Protein AF-A0A834LN42-F1 (afdb_monomer_lite)

Organism: Rhododendron simsii (NCBI:txid118357)

InterPro domains:
  IPR012416 CALMODULIN-BINDING PROTEIN60 [PTHR31713] (2-113)
  IPR046829 Calmodulin binding protein, C-terminal domain [PF20452] (71-114)
  IPR046830 Calmodulin binding protein, central domain [PF20451] (2-66)

pLDDT: mean 80.84, std 9.3, range [49.72, 93.0]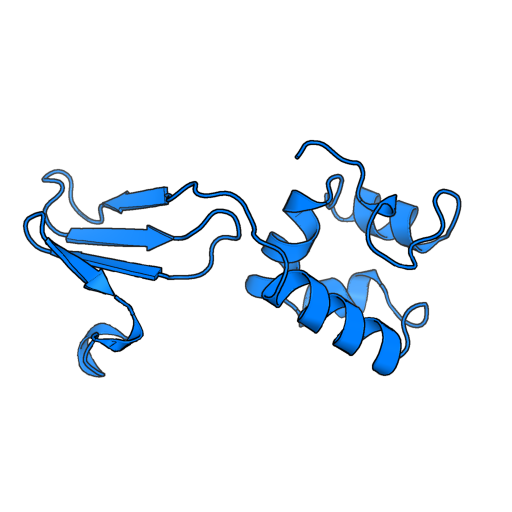

Radius of gyration: 16.85 Å; chains: 1; bounding box: 44×23×45 Å

Secondary structure (DSSP, 8-state):
---BGGGSTT--TTSHHHHHHHHTT--BTTHHHHHHHH-HHHHHHHHGGGS-HHHHHHHHHHHHHS---S-EEEEESSTTSSEEEEEETT--EEEEEETTEEEEGGG--GGG--

Sequence (114 aa):
MQDEVWRLDRIAKDGALPKKLIKADIITVENFPRVLVRDPQRLRNILGSGMSNRIWDNAVEHVKTCVLGEKLFVYYSDGTNSIGVVFNDIYELRGLIVKGQFFPLDSLTHNQKV

Foldseek 3Di:
DQAFCCPQPPRDPPDPLSVLCVVVVNTGVLSLLLCCVVPVPVSCVSCDPVADPVNSVVSNVCSVPPCDDPDKDWDAPDPVSQWIWIADSSRHTQAIHHRNDTDGPVRDDPVRVD

Structure (mmCIF, N/CA/C/O backbone):
data_AF-A0A834LN42-F1
#
_entry.id   AF-A0A834LN42-F1
#
loop_
_atom_site.group_PDB
_atom_site.id
_atom_site.type_symbol
_atom_site.label_atom_id
_atom_site.label_alt_id
_atom_site.label_comp_id
_atom_site.label_asym_id
_atom_site.label_entity_id
_atom_site.label_seq_id
_atom_site.pdbx_PDB_ins_code
_atom_site.Cartn_x
_atom_site.Cartn_y
_atom_site.Cartn_z
_atom_site.occupancy
_atom_site.B_iso_or_equiv
_atom_site.auth_seq_id
_atom_site.auth_comp_id
_atom_site.auth_asym_id
_atom_site.auth_atom_id
_atom_site.pdbx_PDB_model_num
ATOM 1 N N . MET A 1 1 ? -6.143 9.432 -8.542 1.00 51.72 1 MET A N 1
ATOM 2 C CA . MET A 1 1 ? -5.498 10.106 -9.698 1.00 51.72 1 MET A CA 1
ATOM 3 C C . MET A 1 1 ? -5.294 9.011 -10.738 1.00 51.72 1 MET A C 1
ATOM 5 O O . MET A 1 1 ? -4.612 8.050 -10.421 1.00 51.72 1 MET A O 1
ATOM 9 N N . GLN A 1 2 ? -5.943 9.056 -11.908 1.00 63.16 2 GLN A N 1
ATOM 10 C CA . GLN A 1 2 ? -5.864 7.970 -12.917 1.00 63.16 2 GLN A CA 1
ATOM 11 C C . GLN A 1 2 ? -4.580 8.031 -13.761 1.00 63.16 2 GLN A C 1
ATOM 13 O O . GLN A 1 2 ? -4.529 7.547 -14.886 1.00 63.16 2 GLN A O 1
ATOM 18 N N . ASP A 1 3 ? -3.549 8.664 -13.217 1.00 77.25 3 ASP A N 1
ATOM 19 C CA . ASP A 1 3 ? -2.284 8.846 -13.895 1.00 77.25 3 ASP A CA 1
ATOM 20 C C . ASP A 1 3 ? -1.618 7.504 -14.151 1.00 77.25 3 ASP A C 1
ATOM 22 O O . ASP A 1 3 ? -1.558 6.646 -13.268 1.00 77.25 3 ASP A O 1
ATOM 26 N N . GLU A 1 4 ? -1.108 7.334 -15.364 1.00 77.50 4 GLU A N 1
ATOM 27 C CA . GLU A 1 4 ? -0.352 6.152 -15.752 1.00 77.50 4 GLU A CA 1
ATOM 28 C C . GLU A 1 4 ? 0.924 6.033 -14.906 1.00 77.50 4 GLU A C 1
ATOM 30 O O . GLU A 1 4 ? 1.582 7.026 -14.587 1.00 77.50 4 GLU A O 1
ATOM 35 N N . VAL A 1 5 ? 1.302 4.800 -14.561 1.00 77.25 5 VAL A N 1
ATOM 36 C CA . VAL A 1 5 ? 2.380 4.496 -13.604 1.00 77.25 5 VAL A CA 1
ATOM 37 C C . VAL A 1 5 ? 3.744 5.101 -13.969 1.00 77.25 5 VAL A C 1
ATOM 39 O O . VAL A 1 5 ? 4.578 5.310 -13.093 1.00 77.25 5 VAL A O 1
ATOM 42 N N . TRP A 1 6 ? 3.981 5.444 -15.241 1.00 71.88 6 TRP A N 1
ATOM 43 C CA . TRP A 1 6 ? 5.214 6.113 -15.671 1.00 71.88 6 TRP A CA 1
ATOM 44 C C . TRP A 1 6 ? 5.365 7.545 -15.146 1.00 71.88 6 TRP A C 1
ATOM 46 O O . TRP A 1 6 ? 6.455 8.098 -15.223 1.00 71.88 6 TRP A O 1
ATOM 56 N N . ARG A 1 7 ? 4.304 8.152 -14.599 1.00 72.88 7 ARG A N 1
ATOM 57 C CA . ARG A 1 7 ? 4.386 9.465 -13.944 1.00 72.88 7 ARG A CA 1
ATOM 58 C C . ARG A 1 7 ? 5.053 9.419 -12.566 1.00 72.88 7 ARG A C 1
ATOM 60 O O . ARG A 1 7 ? 5.330 10.481 -12.014 1.00 72.88 7 ARG A O 1
ATOM 67 N N . LEU A 1 8 ? 5.311 8.230 -12.010 1.00 73.19 8 LEU A N 1
ATOM 68 C CA . LEU A 1 8 ? 6.143 8.094 -10.814 1.00 73.19 8 LEU A CA 1
ATOM 69 C C . LEU A 1 8 ? 7.559 8.600 -11.101 1.00 73.19 8 LEU A C 1
ATOM 71 O O . LEU A 1 8 ? 8.107 8.354 -12.180 1.00 73.19 8 LEU A O 1
ATOM 75 N N . ASP A 1 9 ? 8.145 9.295 -10.123 1.00 65.00 9 ASP A N 1
ATOM 76 C CA . ASP A 1 9 ? 9.466 9.899 -10.270 1.00 65.00 9 ASP A CA 1
ATOM 77 C C . ASP A 1 9 ? 10.478 8.868 -10.799 1.00 65.00 9 ASP A C 1
ATOM 79 O O . ASP A 1 9 ? 10.579 7.743 -10.303 1.00 65.00 9 ASP A O 1
ATOM 83 N N . ARG A 1 10 ? 11.228 9.264 -11.833 1.00 66.19 10 ARG A N 1
ATOM 84 C CA . ARG A 1 10 ? 12.292 8.468 -12.474 1.00 66.19 10 ARG A CA 1
ATOM 85 C C . ARG A 1 10 ? 11.852 7.204 -13.222 1.00 66.19 10 ARG A C 1
ATOM 87 O O . ARG A 1 10 ? 12.711 6.388 -13.562 1.00 66.19 10 ARG A O 1
ATOM 94 N N . ILE A 1 11 ? 10.571 7.042 -13.557 1.00 69.81 11 ILE A N 1
ATOM 95 C CA . ILE A 1 11 ? 10.142 5.999 -14.498 1.00 69.81 11 ILE A CA 1
ATOM 96 C C . ILE A 1 11 ? 10.094 6.571 -15.923 1.00 69.81 11 ILE A C 1
ATOM 98 O O . ILE A 1 11 ? 9.230 7.365 -16.273 1.00 69.81 11 ILE A O 1
ATOM 102 N N . ALA A 1 12 ? 11.021 6.149 -16.787 1.00 71.19 12 ALA A N 1
ATOM 103 C CA . ALA A 1 12 ? 10.984 6.534 -18.199 1.00 71.19 12 ALA A CA 1
ATOM 104 C C . ALA A 1 12 ? 9.751 5.925 -18.892 1.00 71.19 12 ALA A C 1
ATOM 106 O O . ALA A 1 12 ? 9.608 4.700 -18.897 1.00 71.19 12 ALA A O 1
ATOM 107 N N . LYS A 1 13 ? 8.903 6.767 -19.502 1.00 72.06 13 LYS A N 1
ATOM 108 C CA . LYS A 1 13 ? 7.629 6.387 -20.148 1.00 72.06 13 LYS A CA 1
ATOM 109 C C . LYS A 1 13 ? 7.746 5.205 -21.114 1.00 72.06 13 LYS A C 1
ATOM 111 O O . LYS A 1 13 ? 6.965 4.264 -21.014 1.00 72.06 13 LYS A O 1
ATOM 116 N N . ASP A 1 14 ? 8.768 5.201 -21.964 1.00 74.94 14 ASP A N 1
ATOM 117 C CA . ASP A 1 14 ? 8.995 4.138 -22.956 1.00 74.94 14 ASP A CA 1
ATOM 118 C C . ASP A 1 14 ? 10.002 3.068 -22.488 1.00 74.94 14 ASP A C 1
ATOM 120 O O . ASP A 1 14 ? 10.483 2.240 -23.267 1.00 74.94 14 ASP A O 1
ATOM 124 N N . GLY A 1 15 ? 10.338 3.071 -21.195 1.00 77.75 15 GLY A N 1
ATOM 125 C CA . GLY A 1 15 ? 11.325 2.180 -20.599 1.00 77.75 15 GLY A CA 1
ATOM 126 C C . GLY A 1 15 ? 10.833 0.747 -20.373 1.00 77.75 15 GLY A C 1
ATOM 127 O O . GLY A 1 15 ? 9.665 0.395 -20.545 1.00 77.75 15 GLY A O 1
ATOM 128 N N . ALA A 1 16 ? 11.745 -0.114 -19.916 1.00 83.25 16 ALA A N 1
ATOM 129 C CA . ALA A 1 16 ? 11.410 -1.493 -19.560 1.00 83.25 16 ALA A CA 1
ATOM 130 C C . ALA A 1 16 ? 10.538 -1.591 -18.291 1.00 83.25 16 ALA A 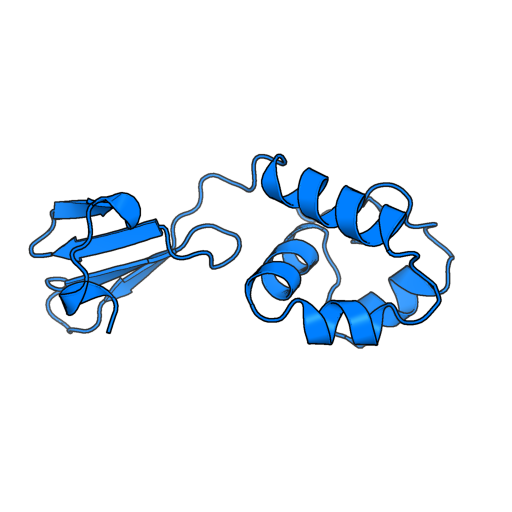C 1
ATOM 132 O O . ALA A 1 16 ? 9.783 -2.549 -18.145 1.00 83.25 16 ALA A O 1
ATOM 133 N N . LEU A 1 17 ? 10.627 -0.616 -17.377 1.00 82.12 17 LEU A N 1
ATOM 134 C CA . LEU A 1 17 ? 9.920 -0.644 -16.092 1.00 82.12 17 LEU A CA 1
ATOM 135 C C . LEU A 1 17 ? 8.390 -0.507 -16.235 1.00 82.12 17 LEU A C 1
ATOM 137 O O . LEU A 1 17 ? 7.706 -1.394 -15.720 1.00 82.12 17 LEU A O 1
ATOM 141 N N . PRO A 1 18 ? 7.826 0.477 -16.975 1.00 82.94 18 PRO A N 1
ATOM 142 C CA . PRO A 1 18 ? 6.381 0.534 -17.219 1.00 82.94 18 PRO A CA 1
ATOM 143 C C . PRO A 1 18 ? 5.820 -0.758 -17.811 1.00 82.94 18 PRO A C 1
ATOM 145 O O . PRO A 1 18 ? 4.800 -1.255 -17.350 1.00 82.94 18 PRO A O 1
ATOM 148 N N . LYS A 1 19 ? 6.525 -1.365 -18.776 1.00 86.31 19 LYS A N 1
ATOM 149 C CA . LYS A 1 19 ? 6.093 -2.621 -19.411 1.00 86.31 19 LYS A CA 1
ATOM 150 C C . LYS A 1 19 ? 5.993 -3.771 -18.405 1.00 86.31 19 LYS A C 1
ATOM 152 O O . LYS A 1 19 ? 5.043 -4.550 -18.458 1.00 86.31 19 LYS A O 1
ATOM 157 N N . LYS A 1 20 ? 6.951 -3.878 -17.476 1.00 88.75 20 LYS A N 1
ATOM 158 C CA . LYS A 1 20 ? 6.919 -4.889 -16.406 1.00 88.75 20 LYS A CA 1
ATOM 159 C C . LYS A 1 20 ? 5.787 -4.635 -15.407 1.00 88.75 20 LYS A C 1
ATOM 161 O O . LYS A 1 20 ? 5.131 -5.589 -15.003 1.00 88.75 20 LYS A O 1
ATOM 166 N N . LEU A 1 21 ? 5.554 -3.374 -15.041 1.00 88.06 21 LEU A N 1
ATOM 167 C CA . LEU A 1 21 ? 4.489 -2.972 -14.117 1.00 88.06 21 LEU A CA 1
ATOM 168 C C . LEU A 1 21 ? 3.100 -3.249 -14.703 1.00 88.06 21 LEU A C 1
ATOM 170 O O . LEU A 1 21 ? 2.297 -3.913 -14.055 1.00 88.06 21 LEU A O 1
ATOM 174 N N . ILE A 1 22 ? 2.863 -2.870 -15.961 1.00 87.62 22 ILE A N 1
ATOM 175 C CA . ILE A 1 22 ? 1.606 -3.150 -16.672 1.00 87.62 22 ILE A CA 1
ATOM 176 C C . ILE A 1 22 ? 1.368 -4.662 -16.780 1.00 87.62 22 ILE A C 1
ATOM 178 O O . ILE A 1 22 ? 0.272 -5.132 -16.494 1.00 87.62 22 ILE A O 1
ATOM 182 N N . LYS A 1 23 ? 2.401 -5.456 -17.105 1.00 89.00 23 LYS A N 1
ATOM 183 C CA . LYS A 1 23 ? 2.297 -6.928 -17.134 1.00 89.00 23 LYS A CA 1
ATOM 184 C C . LYS A 1 23 ? 1.939 -7.532 -15.765 1.00 89.00 23 LYS A C 1
ATOM 186 O O . LYS A 1 23 ? 1.410 -8.639 -15.711 1.00 89.00 23 LYS A O 1
ATOM 191 N N . ALA A 1 24 ? 2.239 -6.830 -14.675 1.00 88.50 24 ALA A N 1
ATOM 192 C CA . ALA A 1 24 ? 1.911 -7.226 -13.310 1.00 88.50 24 ALA A CA 1
ATOM 193 C C . ALA A 1 24 ? 0.609 -6.597 -12.775 1.00 88.50 24 ALA A C 1
ATOM 195 O O . ALA A 1 24 ? 0.362 -6.692 -11.569 1.00 88.50 24 ALA A O 1
ATOM 196 N N . ASP A 1 25 ? -0.192 -5.986 -13.658 1.00 88.25 25 ASP A N 1
ATOM 197 C CA . ASP A 1 25 ? -1.454 -5.294 -13.357 1.00 88.25 25 ASP A CA 1
ATOM 198 C C . ASP A 1 25 ? -1.287 -4.039 -12.472 1.00 88.25 25 ASP A C 1
ATOM 200 O O . ASP A 1 25 ? -2.135 -3.679 -11.661 1.00 88.25 25 ASP A O 1
ATOM 204 N N . ILE A 1 26 ? -0.143 -3.358 -12.610 1.00 88.69 26 ILE A N 1
ATOM 205 C CA . ILE A 1 26 ? 0.168 -2.086 -11.945 1.00 88.69 26 ILE A CA 1
ATOM 206 C C . ILE A 1 26 ? 0.169 -0.996 -13.015 1.00 88.69 26 ILE A C 1
ATOM 208 O O . ILE A 1 26 ? 1.202 -0.678 -13.605 1.00 88.69 26 ILE A O 1
ATOM 212 N N . ILE A 1 27 ? -1.018 -0.470 -13.309 1.00 85.38 27 ILE A N 1
ATOM 213 C CA . ILE A 1 27 ? -1.252 0.387 -14.480 1.00 85.38 27 ILE A CA 1
ATOM 214 C C . ILE A 1 27 ? -1.212 1.864 -14.091 1.00 85.38 27 ILE A C 1
ATOM 216 O O . ILE A 1 27 ? -0.659 2.690 -14.821 1.00 85.38 27 ILE A O 1
ATOM 220 N N . THR A 1 28 ? -1.763 2.197 -12.924 1.00 84.50 28 THR A N 1
ATOM 221 C CA . THR A 1 28 ? -1.849 3.577 -12.442 1.00 84.50 28 THR A CA 1
ATOM 222 C C . THR A 1 28 ? -0.865 3.857 -11.312 1.00 84.50 28 THR A C 1
ATOM 224 O O . THR A 1 28 ? -0.422 2.952 -10.596 1.00 84.50 28 THR A O 1
ATOM 227 N N . VAL A 1 29 ? -0.571 5.141 -11.104 1.00 79.19 29 VAL A N 1
ATOM 228 C CA . VAL A 1 29 ? 0.180 5.649 -9.947 1.00 79.19 29 VAL A CA 1
ATOM 229 C C . VAL A 1 29 ? -0.438 5.170 -8.628 1.00 79.19 29 VAL A C 1
ATOM 231 O O . VAL A 1 29 ? 0.296 4.898 -7.691 1.00 79.19 29 VAL A O 1
ATOM 234 N N . GLU A 1 30 ? -1.762 4.992 -8.561 1.00 78.38 30 GLU A N 1
ATOM 235 C CA . GLU A 1 30 ? -2.494 4.511 -7.377 1.00 78.38 30 GLU A CA 1
ATOM 236 C C . GLU A 1 30 ? -2.303 3.004 -7.115 1.00 78.38 30 GLU A C 1
ATOM 238 O O . GLU A 1 30 ? -2.353 2.550 -5.972 1.00 78.38 30 GLU A O 1
ATOM 243 N N . ASN A 1 31 ? -2.040 2.198 -8.149 1.00 83.62 31 ASN A N 1
ATOM 244 C CA . ASN A 1 31 ? -1.791 0.763 -7.980 1.00 83.62 31 ASN A CA 1
ATOM 245 C C . ASN A 1 31 ? -0.412 0.478 -7.377 1.00 83.62 31 ASN A C 1
ATOM 247 O O . ASN A 1 31 ? -0.258 -0.476 -6.615 1.00 83.62 31 ASN A O 1
ATOM 251 N N . PHE A 1 32 ? 0.587 1.298 -7.700 1.00 84.12 32 PHE A N 1
ATOM 252 C CA . PHE A 1 32 ? 1.951 1.118 -7.212 1.00 84.12 32 PHE A CA 1
ATOM 253 C C . PHE A 1 32 ? 2.059 1.089 -5.674 1.00 84.12 32 PHE A C 1
ATOM 255 O O . PHE A 1 32 ? 2.574 0.100 -5.144 1.00 84.12 32 PHE A O 1
ATOM 262 N N . PRO A 1 33 ? 1.546 2.085 -4.924 1.00 82.56 33 PRO A N 1
ATOM 263 C CA . PRO A 1 33 ? 1.637 2.091 -3.473 1.00 82.56 33 PRO A CA 1
ATOM 264 C C . PRO A 1 33 ? 0.807 0.971 -2.832 1.00 82.56 33 PRO A C 1
ATOM 266 O O . PRO A 1 33 ? 1.235 0.408 -1.830 1.00 82.56 33 PRO A O 1
ATOM 269 N N . ARG A 1 34 ? -0.313 0.559 -3.446 1.00 85.62 34 ARG A N 1
ATOM 270 C CA . ARG A 1 34 ? -1.107 -0.600 -2.994 1.00 85.62 34 ARG A CA 1
ATOM 271 C C . ARG A 1 34 ? -0.295 -1.893 -3.004 1.00 85.62 34 ARG A C 1
ATOM 273 O O . ARG A 1 34 ? -0.349 -2.667 -2.051 1.00 85.62 34 ARG A O 1
ATOM 280 N N . VAL A 1 35 ? 0.471 -2.137 -4.070 1.00 86.75 35 VAL A N 1
ATOM 281 C CA . VAL A 1 35 ? 1.349 -3.316 -4.135 1.00 86.75 35 VAL A CA 1
ATOM 282 C C . VAL A 1 35 ? 2.550 -3.151 -3.209 1.00 86.75 35 VAL A C 1
ATOM 284 O O . VAL A 1 35 ? 2.927 -4.118 -2.559 1.00 86.75 35 VAL A O 1
ATOM 287 N N . LEU A 1 36 ? 3.115 -1.945 -3.101 1.00 85.44 36 LEU A N 1
ATOM 288 C CA . LEU A 1 36 ? 4.237 -1.677 -2.202 1.00 85.44 36 LEU A CA 1
ATOM 289 C C . LEU A 1 36 ? 3.894 -1.970 -0.733 1.00 85.44 36 LEU A C 1
ATOM 291 O O . LEU A 1 36 ? 4.708 -2.569 -0.037 1.00 85.44 36 LEU A O 1
ATOM 295 N N . VAL A 1 37 ? 2.710 -1.560 -0.272 1.00 82.19 37 VAL A N 1
ATOM 296 C CA . VAL A 1 37 ? 2.244 -1.802 1.104 1.00 82.19 37 VAL A CA 1
ATOM 297 C C . VAL A 1 37 ? 1.923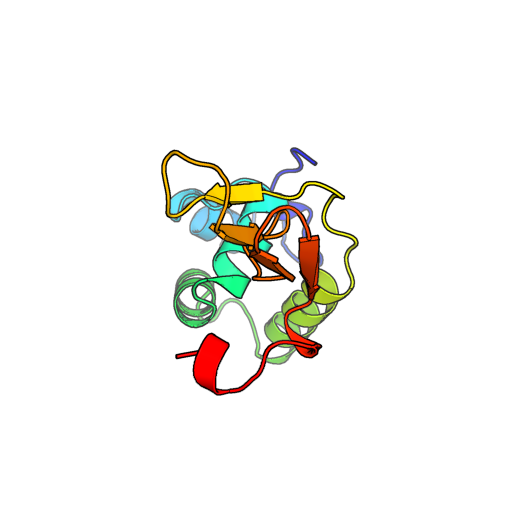 -3.276 1.328 1.00 82.19 37 VAL A C 1
ATOM 299 O O . VAL A 1 37 ? 2.294 -3.836 2.356 1.00 82.19 37 VAL A O 1
ATOM 302 N N . ARG A 1 38 ? 1.252 -3.920 0.366 1.00 84.19 38 ARG A N 1
ATOM 303 C CA . ARG A 1 38 ? 0.815 -5.315 0.497 1.00 84.19 38 ARG A CA 1
ATOM 304 C C . ARG A 1 38 ? 1.961 -6.321 0.382 1.00 84.19 38 ARG A C 1
ATOM 306 O O . ARG A 1 38 ? 1.980 -7.303 1.114 1.00 84.19 38 ARG A O 1
ATOM 313 N N . ASP A 1 39 ? 2.852 -6.128 -0.586 1.00 87.50 39 ASP A N 1
ATOM 314 C CA . ASP A 1 39 ? 3.924 -7.068 -0.921 1.00 87.50 39 ASP A CA 1
ATOM 315 C C . ASP A 1 39 ? 5.117 -6.340 -1.583 1.00 87.50 39 ASP A C 1
ATOM 317 O O . ASP A 1 39 ? 5.290 -6.355 -2.814 1.00 87.50 39 ASP A O 1
ATOM 321 N N . PRO A 1 40 ? 5.970 -5.683 -0.774 1.00 86.25 40 PRO A N 1
ATOM 322 C CA . PRO A 1 40 ? 7.119 -4.941 -1.282 1.00 86.25 40 PRO A CA 1
ATOM 323 C C . PRO A 1 40 ? 8.141 -5.852 -1.976 1.00 86.25 40 PRO A C 1
ATOM 325 O O . PRO A 1 40 ? 8.816 -5.417 -2.911 1.00 86.25 40 PRO A O 1
ATOM 328 N N . GLN A 1 41 ? 8.254 -7.123 -1.569 1.00 88.19 41 GLN A N 1
ATOM 329 C CA . GLN A 1 41 ? 9.187 -8.067 -2.187 1.00 88.19 41 GLN A CA 1
ATOM 330 C C . GLN A 1 41 ? 8.745 -8.442 -3.602 1.00 88.19 41 GLN A C 1
ATOM 332 O O . GLN A 1 41 ? 9.561 -8.400 -4.525 1.00 88.19 41 GLN A O 1
ATOM 337 N N . ARG A 1 42 ? 7.454 -8.728 -3.815 1.00 90.62 42 ARG A N 1
ATOM 338 C CA . ARG A 1 42 ? 6.905 -8.960 -5.158 1.00 90.62 42 ARG A CA 1
ATOM 339 C C . ARG A 1 42 ? 7.122 -7.758 -6.063 1.00 90.62 42 ARG A C 1
ATOM 341 O O . ARG A 1 42 ? 7.553 -7.939 -7.202 1.00 90.62 42 ARG A O 1
ATOM 348 N N . LEU A 1 43 ? 6.869 -6.542 -5.574 1.00 88.75 43 LEU A N 1
ATOM 349 C CA . LEU A 1 43 ? 7.100 -5.328 -6.361 1.00 88.75 43 LEU A CA 1
ATOM 350 C C . LEU A 1 43 ? 8.575 -5.190 -6.760 1.00 88.75 43 LEU A C 1
ATOM 352 O O . LEU A 1 43 ? 8.885 -4.924 -7.922 1.00 88.75 43 LEU A O 1
ATOM 356 N N . ARG A 1 44 ? 9.491 -5.451 -5.824 1.00 87.69 44 ARG A N 1
ATOM 357 C CA . ARG A 1 44 ? 10.934 -5.433 -6.084 1.00 87.69 44 ARG A CA 1
ATOM 358 C C . ARG A 1 44 ? 11.354 -6.487 -7.108 1.00 87.69 44 ARG A C 1
ATOM 360 O O . ARG A 1 44 ? 12.152 -6.186 -7.993 1.00 87.69 44 ARG A O 1
ATOM 367 N N . ASN A 1 45 ? 10.767 -7.680 -7.053 1.00 89.38 45 ASN A N 1
ATOM 368 C CA . ASN A 1 45 ? 11.008 -8.749 -8.024 1.00 89.38 45 ASN A CA 1
ATOM 369 C C . ASN A 1 45 ? 10.496 -8.389 -9.428 1.00 89.38 45 ASN A C 1
ATOM 371 O O . ASN A 1 45 ? 11.175 -8.668 -10.416 1.00 89.38 45 ASN A O 1
ATOM 375 N N . ILE A 1 46 ? 9.337 -7.725 -9.528 1.00 88.50 46 ILE A N 1
ATOM 376 C CA . ILE A 1 46 ? 8.792 -7.227 -10.803 1.00 88.50 46 ILE A CA 1
ATOM 377 C C . ILE A 1 46 ? 9.751 -6.212 -11.435 1.00 88.50 46 ILE A C 1
ATOM 379 O O . ILE A 1 46 ? 10.028 -6.280 -12.632 1.00 88.50 46 ILE A O 1
ATOM 383 N N . LEU A 1 47 ? 10.285 -5.279 -10.648 1.00 84.81 47 LEU A N 1
ATOM 384 C CA . LEU A 1 47 ? 11.194 -4.241 -11.143 1.00 84.81 47 LEU A CA 1
ATOM 385 C C . LEU A 1 47 ? 12.574 -4.831 -11.501 1.00 84.81 47 LEU A C 1
ATOM 387 O O . LEU A 1 47 ? 13.145 -4.517 -12.558 1.00 84.81 47 LEU A O 1
ATOM 391 N N . GLY A 1 48 ? 13.052 -5.776 -10.690 1.00 84.88 48 GLY A N 1
ATOM 392 C CA . GLY A 1 48 ? 14.303 -6.505 -10.880 1.00 84.88 48 GLY A CA 1
ATOM 393 C C . GLY A 1 48 ? 15.532 -5.593 -10.833 1.00 84.88 48 GLY A C 1
ATOM 394 O O . GLY A 1 48 ? 15.526 -4.541 -10.198 1.00 84.88 48 GLY A O 1
ATOM 395 N N . SER A 1 49 ? 16.587 -5.963 -11.564 1.00 77.94 49 SER A N 1
ATOM 396 C CA . SER A 1 49 ? 17.856 -5.215 -11.625 1.00 77.94 49 SER A CA 1
ATOM 397 C C . SER A 1 49 ? 17.751 -3.799 -12.209 1.00 77.94 49 SER A C 1
ATOM 399 O O . SER A 1 49 ? 18.714 -3.041 -12.143 1.00 77.94 49 SER A O 1
ATOM 401 N N . GLY A 1 50 ? 16.595 -3.421 -12.765 1.00 70.44 50 GLY A N 1
ATOM 402 C CA . GLY A 1 50 ? 16.350 -2.080 -13.300 1.00 70.44 50 GLY A CA 1
ATOM 403 C C . GLY A 1 50 ? 16.194 -0.997 -12.229 1.00 70.44 50 GLY A C 1
ATOM 404 O O . GLY A 1 50 ? 16.097 0.176 -12.578 1.00 70.44 50 GLY A O 1
ATOM 405 N N . MET A 1 51 ? 16.168 -1.366 -10.944 1.00 76.69 51 MET A N 1
ATOM 406 C CA . MET A 1 51 ? 16.057 -0.432 -9.829 1.00 76.69 51 MET A CA 1
ATOM 407 C C . MET A 1 51 ? 17.177 -0.684 -8.815 1.00 76.69 51 MET A C 1
ATOM 409 O O . MET A 1 51 ? 17.268 -1.757 -8.223 1.00 76.69 51 MET A O 1
ATOM 413 N N . SER A 1 52 ? 18.041 0.312 -8.606 1.00 82.00 52 SER A N 1
ATOM 414 C CA . SER A 1 52 ? 19.030 0.257 -7.525 1.00 82.00 52 SER A CA 1
ATOM 415 C C . SER A 1 52 ? 18.349 0.433 -6.165 1.00 82.00 52 SER A C 1
ATOM 417 O O . SER A 1 52 ? 17.270 1.023 -6.088 1.00 82.00 52 SER A O 1
ATOM 419 N N . ASN A 1 53 ? 18.999 -0.008 -5.080 1.00 84.44 53 ASN A N 1
ATOM 420 C CA . ASN A 1 53 ? 18.481 0.173 -3.714 1.00 84.44 53 ASN A CA 1
ATOM 421 C C . ASN A 1 53 ? 18.130 1.641 -3.431 1.00 84.44 53 ASN A C 1
ATOM 423 O O . ASN A 1 53 ? 17.062 1.922 -2.915 1.00 84.44 53 ASN A O 1
ATOM 427 N N . ARG A 1 54 ? 18.967 2.581 -3.888 1.00 82.00 54 ARG A N 1
ATOM 428 C CA . ARG A 1 54 ? 18.716 4.019 -3.731 1.00 82.00 54 ARG A CA 1
ATOM 429 C C . ARG A 1 54 ? 17.462 4.494 -4.470 1.00 82.00 54 ARG A C 1
ATOM 431 O O . ARG A 1 54 ? 16.735 5.330 -3.954 1.00 82.00 54 ARG A O 1
ATOM 438 N N . ILE A 1 55 ? 17.217 4.005 -5.688 1.00 76.94 55 ILE A N 1
ATOM 439 C CA . ILE A 1 55 ? 16.006 4.376 -6.439 1.00 76.94 55 ILE A CA 1
ATOM 440 C C . ILE A 1 55 ? 14.771 3.764 -5.768 1.00 76.94 55 ILE A C 1
ATOM 442 O O . ILE A 1 55 ? 13.747 4.432 -5.669 1.00 76.94 55 ILE A O 1
ATOM 446 N N . TRP A 1 56 ? 14.890 2.530 -5.274 1.00 83.19 56 TRP A N 1
ATOM 447 C CA . TRP A 1 56 ? 13.843 1.871 -4.500 1.00 83.19 56 TRP A CA 1
ATOM 448 C C . TRP A 1 56 ? 13.498 2.662 -3.236 1.00 83.19 56 TRP A C 1
ATOM 450 O O . TRP A 1 56 ? 12.344 3.041 -3.067 1.00 83.19 56 TRP A O 1
ATOM 460 N N . ASP A 1 57 ? 14.484 2.975 -2.394 1.00 83.31 57 ASP A N 1
ATOM 461 C CA . ASP A 1 57 ? 14.271 3.680 -1.127 1.00 83.31 57 ASP A CA 1
ATOM 462 C C . ASP A 1 57 ? 13.629 5.055 -1.355 1.00 83.31 57 ASP A C 1
ATOM 464 O O . ASP A 1 57 ? 12.630 5.377 -0.713 1.00 83.31 57 ASP A O 1
ATOM 468 N N . ASN A 1 58 ? 14.109 5.808 -2.352 1.00 78.19 58 ASN A N 1
ATOM 469 C CA . ASN A 1 58 ? 13.512 7.085 -2.741 1.00 78.19 58 ASN A CA 1
ATOM 470 C C . ASN A 1 58 ? 12.050 6.937 -3.196 1.00 78.19 58 ASN A C 1
ATOM 472 O O . ASN A 1 58 ? 11.209 7.762 -2.846 1.00 78.19 58 ASN A O 1
ATOM 476 N N . ALA A 1 59 ? 11.729 5.903 -3.982 1.00 76.00 59 ALA A N 1
ATOM 477 C CA . ALA A 1 59 ? 10.360 5.658 -4.432 1.00 76.00 59 ALA A CA 1
ATOM 478 C C . ALA A 1 59 ? 9.439 5.291 -3.257 1.00 76.00 59 ALA A C 1
ATOM 480 O O . ALA A 1 59 ? 8.307 5.768 -3.188 1.00 76.00 59 ALA A O 1
ATOM 481 N N . VAL A 1 60 ? 9.931 4.485 -2.309 1.00 79.38 60 VAL A N 1
ATOM 482 C CA . VAL A 1 60 ? 9.200 4.136 -1.083 1.00 79.38 60 VAL A CA 1
ATOM 483 C C . VAL A 1 60 ? 8.961 5.369 -0.212 1.00 79.38 60 VAL A C 1
ATOM 485 O O . VAL A 1 60 ? 7.849 5.564 0.276 1.00 79.38 60 VAL A O 1
ATOM 488 N N . GLU A 1 61 ? 9.974 6.212 -0.022 1.00 80.12 61 GLU A N 1
ATOM 489 C CA . GLU A 1 61 ? 9.865 7.454 0.749 1.00 80.12 61 GLU A CA 1
ATOM 490 C C . GLU A 1 61 ? 8.889 8.443 0.097 1.00 80.12 61 GLU A C 1
ATOM 492 O O . GLU A 1 61 ? 8.021 9.003 0.772 1.00 80.12 61 GLU A O 1
ATOM 497 N N . HIS A 1 62 ? 8.958 8.596 -1.227 1.00 75.00 62 HIS A N 1
ATOM 498 C CA . HIS A 1 62 ? 8.024 9.434 -1.968 1.00 75.00 62 HIS A CA 1
ATOM 499 C C . HIS A 1 62 ? 6.584 8.937 -1.822 1.00 75.00 62 HIS A C 1
ATOM 501 O O . HIS A 1 62 ? 5.695 9.721 -1.523 1.00 75.00 62 HIS A O 1
ATOM 507 N N . VAL A 1 63 ? 6.341 7.631 -1.955 1.00 73.94 63 VAL A N 1
ATOM 508 C CA . VAL A 1 63 ? 5.006 7.050 -1.748 1.00 73.94 63 VAL A CA 1
ATOM 509 C C . VAL A 1 63 ? 4.480 7.310 -0.334 1.00 73.94 63 VAL A C 1
ATOM 511 O O . VAL A 1 63 ? 3.312 7.652 -0.184 1.00 73.94 63 VAL A O 1
ATOM 514 N N . LYS A 1 64 ? 5.324 7.176 0.697 1.00 71.00 64 LYS A N 1
ATOM 515 C CA . LYS A 1 64 ? 4.934 7.411 2.099 1.00 71.00 64 LYS A CA 1
ATOM 516 C C . LYS A 1 64 ? 4.580 8.868 2.393 1.00 71.00 64 LYS A C 1
ATOM 518 O O . LYS A 1 64 ? 3.770 9.131 3.276 1.00 71.00 64 LYS A O 1
ATOM 523 N N . THR A 1 65 ? 5.228 9.800 1.701 1.00 68.81 65 THR A N 1
ATOM 524 C CA . THR A 1 65 ? 5.031 11.249 1.874 1.00 68.81 65 THR A CA 1
ATOM 525 C C . THR A 1 65 ? 3.994 11.825 0.917 1.00 68.81 65 THR A C 1
ATOM 527 O O . THR A 1 65 ? 3.446 12.897 1.174 1.00 68.81 65 THR A O 1
ATOM 530 N N . CYS A 1 66 ? 3.692 11.120 -0.173 1.00 66.44 66 CYS A N 1
ATOM 531 C CA . CYS A 1 66 ? 2.628 11.484 -1.087 1.00 66.44 66 CYS A CA 1
ATOM 532 C C . CYS A 1 66 ? 1.289 11.390 -0.349 1.00 66.44 66 CYS A C 1
ATOM 534 O O . CYS A 1 66 ? 0.956 10.357 0.234 1.00 66.44 66 CYS A O 1
ATOM 536 N N . VAL A 1 67 ? 0.513 12.476 -0.375 1.00 57.56 67 VAL A N 1
ATOM 537 C CA . VAL A 1 67 ? -0.854 12.485 0.151 1.00 57.56 67 VAL A CA 1
ATOM 538 C C . VAL A 1 67 ? -1.711 11.637 -0.783 1.00 57.56 67 VAL A C 1
ATOM 540 O O . VAL A 1 67 ? -2.246 12.099 -1.788 1.00 57.56 67 VAL A O 1
ATOM 543 N N . LEU A 1 68 ? -1.774 10.351 -0.472 1.00 64.38 68 LEU A N 1
ATOM 544 C CA . LEU A 1 68 ? -2.655 9.393 -1.117 1.00 64.38 68 LEU A CA 1
ATOM 545 C C . LEU A 1 68 ? -4.075 9.680 -0.617 1.00 64.38 68 LEU A C 1
ATOM 547 O O . LEU A 1 68 ? -4.254 10.003 0.556 1.00 64.38 68 LEU A O 1
ATOM 551 N N . GLY A 1 69 ? -5.050 9.668 -1.528 1.00 62.72 69 GLY A N 1
ATOM 552 C CA . GLY A 1 69 ? -6.355 10.310 -1.347 1.00 62.72 69 GLY A CA 1
ATOM 553 C C . GLY A 1 69 ? -7.073 10.002 -0.026 1.00 62.72 69 GLY A C 1
ATOM 554 O O . GLY A 1 69 ? -6.882 8.961 0.594 1.00 62.72 69 GLY A O 1
ATOM 555 N N . GLU A 1 70 ? -7.977 10.897 0.375 1.00 71.50 70 GLU A N 1
ATOM 556 C CA . GLU A 1 70 ? -8.699 10.869 1.662 1.00 71.50 70 GLU A CA 1
ATOM 557 C C . GLU A 1 70 ? -9.733 9.730 1.804 1.00 71.50 70 GLU A C 1
ATOM 559 O O . GLU A 1 70 ? -10.541 9.722 2.733 1.00 71.50 70 GLU A O 1
ATOM 564 N N . LYS A 1 71 ? -9.747 8.757 0.886 1.00 82.00 71 LYS A N 1
ATOM 565 C CA . LYS A 1 71 ? -10.707 7.654 0.927 1.00 82.00 71 LYS A CA 1
ATOM 566 C C . LYS A 1 71 ? -10.350 6.675 2.037 1.00 82.00 71 LYS A C 1
ATOM 568 O O . LYS A 1 71 ? -9.219 6.197 2.138 1.00 82.00 71 LYS A O 1
ATOM 573 N N . LEU A 1 72 ? -11.365 6.334 2.824 1.00 86.50 72 LEU A N 1
ATOM 574 C CA . LEU A 1 72 ? -11.312 5.270 3.813 1.00 86.50 72 LEU A CA 1
ATOM 575 C C . LEU A 1 72 ? -12.249 4.142 3.392 1.00 86.50 72 LEU A C 1
ATOM 577 O O . LEU A 1 72 ? -13.387 4.376 2.986 1.00 86.50 72 LEU A O 1
ATOM 581 N N . PHE A 1 73 ? -11.758 2.917 3.514 1.00 89.12 73 PHE A N 1
ATOM 582 C CA . PHE A 1 73 ? -12.514 1.697 3.283 1.00 89.12 73 PHE A CA 1
ATOM 583 C C . PHE A 1 73 ? -12.779 1.032 4.626 1.00 89.12 73 PHE A C 1
ATOM 585 O O . PHE A 1 73 ? -11.845 0.802 5.394 1.00 89.12 73 PHE A O 1
ATOM 592 N N . VAL A 1 74 ? -14.044 0.720 4.903 1.00 91.38 74 VAL A N 1
ATOM 593 C CA . VAL A 1 74 ? -14.455 0.041 6.134 1.00 91.38 74 VAL A CA 1
ATOM 594 C C . VAL A 1 74 ? -14.995 -1.335 5.781 1.00 91.38 74 VAL A C 1
ATOM 596 O O . VAL A 1 74 ? -15.927 -1.452 4.988 1.00 91.38 74 VAL A O 1
ATOM 599 N N . TYR A 1 75 ? -14.418 -2.364 6.394 1.00 90.50 75 TYR A N 1
ATOM 600 C CA . TYR A 1 75 ? -14.887 -3.741 6.281 1.00 90.50 75 TYR A CA 1
ATOM 601 C C . TYR A 1 75 ? -15.431 -4.182 7.630 1.00 90.50 75 TYR A C 1
ATOM 603 O O . TYR A 1 75 ? -14.666 -4.311 8.586 1.00 90.50 75 TYR A O 1
ATOM 611 N N . TYR A 1 76 ? -16.742 -4.392 7.713 1.00 91.00 76 TYR A N 1
ATOM 612 C CA . TYR A 1 76 ? -17.378 -4.909 8.919 1.00 91.00 76 TYR A CA 1
ATOM 613 C C . TYR A 1 76 ? -17.234 -6.428 8.979 1.00 91.00 76 TYR A C 1
ATOM 615 O O . TYR A 1 76 ? -17.480 -7.122 7.992 1.00 91.00 76 TYR A O 1
ATOM 623 N N . SER A 1 77 ? -16.785 -6.939 10.125 1.00 85.44 77 SER A N 1
ATOM 624 C CA . SER A 1 77 ? -16.657 -8.381 10.365 1.00 85.44 77 SER A CA 1
ATOM 625 C C . SER A 1 77 ? -17.986 -9.022 10.762 1.00 85.44 77 SER A C 1
ATOM 627 O O . SER A 1 77 ? -18.114 -10.245 10.740 1.00 85.44 77 SER A O 1
ATOM 629 N N . ASP A 1 78 ? -18.977 -8.201 11.107 1.00 79.12 78 ASP A N 1
ATOM 630 C CA . ASP A 1 78 ? -20.326 -8.603 11.461 1.00 79.12 78 ASP A CA 1
ATOM 631 C C . ASP A 1 78 ? -21.370 -7.956 10.538 1.00 79.12 78 ASP A C 1
ATOM 633 O O . ASP A 1 78 ? -21.134 -6.946 9.880 1.00 79.12 78 ASP A O 1
ATOM 637 N N . GLY A 1 79 ? -22.566 -8.547 10.487 1.00 77.56 79 GLY A N 1
ATOM 638 C CA . GLY A 1 79 ? -23.712 -7.960 9.780 1.00 77.56 79 GLY A CA 1
ATOM 639 C C . GLY A 1 79 ? -24.386 -6.815 10.545 1.00 77.56 79 GLY A C 1
ATOM 640 O O . GLY A 1 79 ? -25.416 -6.311 10.109 1.00 77.56 79 GLY A O 1
ATOM 641 N N . THR A 1 80 ? -23.854 -6.444 11.713 1.00 84.12 80 THR A N 1
ATOM 642 C CA . THR A 1 80 ? -24.424 -5.436 12.618 1.00 84.12 80 THR A CA 1
ATOM 643 C C . THR A 1 80 ? -23.654 -4.118 12.589 1.00 84.12 80 THR A C 1
ATOM 645 O O . THR A 1 80 ? -24.025 -3.182 13.298 1.00 84.12 80 THR A O 1
ATOM 648 N N . ASN A 1 81 ? -22.600 -4.031 11.773 1.00 84.25 81 ASN A N 1
ATOM 649 C CA . ASN A 1 81 ? -21.676 -2.906 11.686 1.00 84.25 81 ASN A CA 1
ATOM 650 C C . ASN A 1 81 ? -21.065 -2.512 13.044 1.00 84.25 81 ASN A C 1
ATOM 652 O O . ASN A 1 81 ? -20.742 -1.344 13.286 1.00 84.25 81 ASN A O 1
ATOM 656 N N . SER A 1 82 ? -20.937 -3.475 13.960 1.00 85.75 82 SER A N 1
ATOM 657 C CA . SER A 1 82 ? -20.484 -3.226 15.327 1.00 85.75 82 SER A CA 1
ATOM 658 C C . SER A 1 82 ? -18.973 -3.367 15.465 1.00 85.75 82 SER A C 1
ATOM 660 O O . SER A 1 82 ? -18.381 -2.688 16.305 1.00 85.75 82 SER A O 1
ATOM 662 N N . ILE A 1 83 ? -18.338 -4.173 14.612 1.00 90.38 83 ILE A N 1
ATOM 663 C CA . ILE A 1 83 ? -16.885 -4.315 14.533 1.00 90.38 83 ILE A CA 1
ATOM 664 C C . ILE A 1 83 ? -16.456 -4.176 13.075 1.00 90.38 83 ILE A C 1
ATOM 666 O O . ILE A 1 83 ? -16.910 -4.919 12.208 1.00 90.38 83 ILE A O 1
ATOM 670 N N . GLY A 1 84 ? -15.569 -3.224 12.796 1.00 92.38 84 GLY A N 1
ATOM 671 C CA . GLY A 1 84 ? -15.034 -3.008 11.458 1.00 92.38 84 GLY A CA 1
ATOM 672 C C . GLY A 1 84 ? -13.553 -2.671 11.453 1.00 92.38 84 GLY A C 1
ATOM 673 O O . GLY A 1 84 ? -13.007 -2.182 12.438 1.00 92.38 84 GLY A O 1
ATOM 674 N N . VAL A 1 85 ? -12.900 -2.926 10.326 1.00 92.62 85 VAL A N 1
ATOM 675 C CA . VAL A 1 85 ? -11.498 -2.585 10.086 1.00 92.62 85 VAL A CA 1
ATOM 676 C C . VAL A 1 85 ? -11.435 -1.464 9.059 1.00 92.62 85 VAL A C 1
ATOM 678 O O . VAL A 1 85 ? -12.117 -1.524 8.035 1.00 92.62 85 VAL A O 1
ATOM 681 N N . VAL A 1 86 ? -10.631 -0.440 9.341 1.00 91.69 86 VAL A N 1
ATOM 682 C CA . VAL A 1 86 ? -10.498 0.752 8.500 1.00 91.69 86 VAL A CA 1
ATOM 683 C C . VAL A 1 86 ? -9.161 0.729 7.778 1.00 91.69 86 VAL A C 1
ATOM 685 O O . VAL A 1 86 ? -8.108 0.653 8.413 1.00 91.69 86 VAL A O 1
ATOM 688 N N . PHE A 1 87 ? -9.202 0.872 6.459 1.00 89.12 87 PHE A N 1
ATOM 689 C CA . PHE A 1 87 ? -8.031 1.003 5.599 1.00 89.12 87 PHE A CA 1
ATOM 690 C C . PHE A 1 87 ? -8.055 2.334 4.850 1.00 89.12 87 PHE A C 1
ATOM 692 O O . PHE A 1 87 ? -9.127 2.864 4.563 1.00 89.12 87 PHE A O 1
ATOM 699 N N . ASN A 1 88 ? -6.887 2.872 4.510 1.00 87.06 88 ASN A N 1
ATOM 700 C CA . ASN A 1 88 ? -6.791 4.011 3.592 1.00 87.06 88 ASN A CA 1
ATOM 701 C C . ASN A 1 88 ? -6.788 3.562 2.117 1.00 87.06 88 ASN A C 1
ATOM 703 O O . ASN A 1 88 ? -6.883 2.374 1.804 1.00 87.06 88 ASN A O 1
ATOM 707 N N . ASP A 1 89 ? -6.637 4.523 1.206 1.00 82.56 89 ASP A N 1
ATOM 708 C CA . ASP A 1 89 ? -6.690 4.311 -0.245 1.00 82.56 89 ASP A CA 1
ATOM 709 C C . ASP A 1 89 ? -5.598 3.384 -0.814 1.00 82.56 89 ASP A C 1
ATOM 711 O O . ASP A 1 89 ? -5.718 2.878 -1.935 1.00 82.56 89 ASP A O 1
ATOM 715 N N . ILE A 1 90 ? -4.557 3.098 -0.023 1.00 79.56 90 ILE A N 1
ATOM 716 C CA . ILE A 1 90 ? -3.479 2.156 -0.361 1.00 79.56 90 ILE A CA 1
ATOM 717 C C . ILE A 1 90 ? -3.580 0.816 0.372 1.00 79.56 90 ILE A C 1
ATOM 719 O O . ILE A 1 90 ? -2.649 0.015 0.307 1.00 79.56 90 ILE A O 1
ATOM 723 N N . TYR A 1 91 ? -4.711 0.561 1.030 1.00 81.38 91 TYR A N 1
ATOM 724 C CA . TYR A 1 91 ? -4.959 -0.624 1.851 1.00 81.38 91 TYR A CA 1
ATOM 725 C C . TYR A 1 91 ? -4.041 -0.750 3.076 1.00 81.38 91 TYR A C 1
ATOM 727 O O . TYR A 1 91 ? -3.845 -1.846 3.598 1.00 81.38 91 TYR A O 1
ATOM 735 N N . GLU A 1 92 ? -3.495 0.360 3.572 1.00 83.94 92 GLU A N 1
ATOM 736 C CA . GLU A 1 92 ? -2.812 0.386 4.863 1.00 83.94 92 GLU A CA 1
ATOM 737 C C . GLU A 1 92 ? -3.851 0.433 5.989 1.00 83.94 92 GLU A C 1
ATOM 739 O O . GLU A 1 92 ? -4.808 1.214 5.942 1.00 83.94 92 GLU A O 1
ATOM 744 N N . LEU A 1 93 ? -3.655 -0.406 7.008 1.00 87.12 93 LEU A N 1
ATOM 745 C CA . LEU A 1 93 ? -4.509 -0.462 8.189 1.00 87.12 93 LEU A CA 1
ATOM 746 C C . LEU A 1 93 ? -4.415 0.854 8.973 1.00 87.12 93 LEU A C 1
ATOM 748 O O . LEU A 1 93 ? -3.346 1.231 9.444 1.00 87.12 93 LEU A O 1
ATOM 752 N N . ARG A 1 94 ? -5.548 1.537 9.147 1.00 89.06 94 ARG A N 1
ATOM 753 C CA . ARG A 1 94 ? -5.641 2.786 9.918 1.00 89.06 94 ARG A CA 1
ATOM 754 C C . ARG A 1 94 ? -6.186 2.587 11.322 1.00 89.06 94 ARG A C 1
ATOM 756 O O . ARG A 1 94 ? -5.856 3.372 12.208 1.00 89.06 94 ARG A O 1
ATOM 763 N N . GLY A 1 95 ? -7.007 1.565 11.541 1.00 91.62 95 GLY A N 1
ATOM 764 C CA . GLY A 1 95 ? -7.610 1.329 12.845 1.00 91.62 95 GLY A CA 1
ATOM 765 C C . GLY A 1 95 ? -8.844 0.442 12.796 1.00 91.62 95 GLY A C 1
ATOM 766 O O . GLY A 1 95 ? -9.128 -0.200 11.784 1.00 91.62 95 GLY A O 1
ATOM 767 N N . LEU A 1 96 ? -9.579 0.433 13.903 1.00 93.00 96 LEU A N 1
ATOM 768 C CA . LEU A 1 96 ? -10.802 -0.342 14.082 1.00 93.00 96 LEU A CA 1
ATOM 769 C C . LEU A 1 96 ? -11.990 0.575 14.340 1.00 93.00 96 LEU A C 1
ATOM 771 O O . LEU A 1 96 ? -11.849 1.652 14.910 1.00 93.00 96 LEU A O 1
ATOM 775 N N . ILE A 1 97 ? -13.173 0.109 13.973 1.00 91.88 97 ILE A N 1
ATOM 776 C CA . ILE A 1 97 ? -14.440 0.627 14.467 1.00 91.88 97 ILE A CA 1
ATOM 777 C C . ILE A 1 97 ? -14.984 -0.391 15.457 1.00 91.88 97 ILE A C 1
ATOM 779 O O . ILE A 1 97 ? -15.139 -1.558 15.109 1.00 91.88 97 ILE A O 1
ATOM 783 N N . VAL A 1 98 ? -15.286 0.046 16.677 1.00 90.56 98 VAL A N 1
ATOM 784 C CA . VAL A 1 98 ? -15.952 -0.775 17.693 1.00 90.56 98 VAL A CA 1
ATOM 785 C C . VAL A 1 98 ? -17.146 0.003 18.220 1.00 90.56 98 VAL A C 1
ATOM 787 O O . VAL A 1 98 ? -16.997 1.104 18.746 1.00 90.56 98 VAL A O 1
ATOM 790 N N . LYS A 1 99 ? -18.346 -0.556 18.052 1.00 88.19 99 LYS A N 1
ATOM 791 C CA . LYS A 1 99 ? -19.628 0.053 18.443 1.00 88.19 99 LYS A CA 1
ATOM 792 C C . LYS A 1 99 ? -19.784 1.489 17.916 1.00 88.19 99 LYS A C 1
ATOM 794 O O . LYS A 1 99 ? -20.220 2.382 18.635 1.00 88.19 99 LYS A O 1
ATOM 799 N N . GLY A 1 100 ? -19.385 1.709 16.662 1.00 85.50 100 GLY A N 1
ATOM 800 C CA . GLY A 1 100 ? -19.460 3.012 15.993 1.00 85.50 100 GLY A CA 1
ATOM 801 C C . GLY A 1 10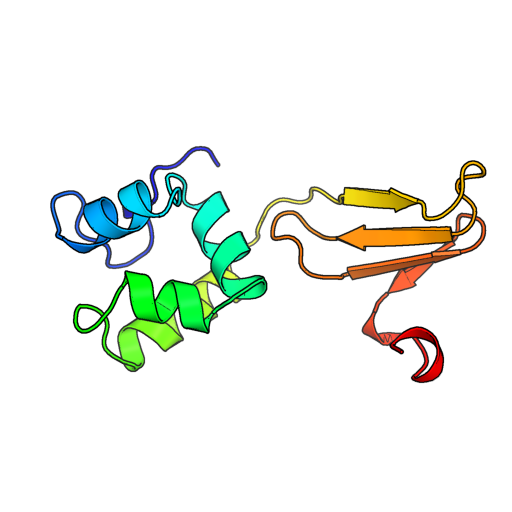0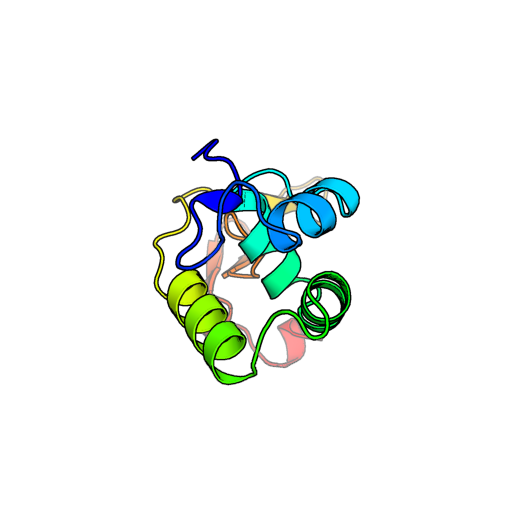 ? -18.346 4.005 16.348 1.00 85.50 100 GLY A C 1
ATOM 802 O O . GLY A 1 100 ? -18.326 5.095 15.786 1.00 85.50 100 GLY A O 1
ATOM 803 N N . GLN A 1 101 ? -17.406 3.655 17.232 1.00 90.38 101 GLN A N 1
ATOM 804 C CA . GLN A 1 101 ? -16.261 4.505 17.574 1.00 90.38 101 GLN A CA 1
ATOM 805 C C . GLN A 1 101 ? -14.998 4.057 16.844 1.00 90.38 101 GLN A C 1
ATOM 807 O O . GLN A 1 101 ? -14.702 2.865 16.804 1.00 90.38 101 GLN A O 1
ATOM 812 N N . PHE A 1 102 ? -14.248 5.015 16.296 1.00 90.94 102 PHE A N 1
ATOM 813 C CA . PHE A 1 102 ? -12.973 4.761 15.631 1.00 90.94 102 PHE A CA 1
ATOM 814 C C . PHE A 1 102 ? -11.807 4.763 16.626 1.00 90.94 102 PHE A C 1
ATOM 816 O O . PHE A 1 102 ? -11.636 5.707 17.395 1.00 90.94 102 PHE A O 1
ATOM 823 N N . PHE A 1 103 ? -10.975 3.728 16.548 1.00 91.06 103 PHE A N 1
ATOM 824 C CA . PHE A 1 103 ? -9.752 3.555 17.320 1.00 91.06 103 PHE A CA 1
ATOM 825 C C . PHE A 1 103 ? -8.558 3.486 16.359 1.00 91.06 103 PHE A C 1
ATOM 827 O O . PHE A 1 103 ? -8.460 2.514 15.601 1.00 91.06 103 PHE A O 1
ATOM 834 N N . PRO A 1 104 ? -7.647 4.478 16.358 1.00 90.44 104 PRO A N 1
ATOM 835 C CA . PRO A 1 104 ? -6.477 4.460 15.485 1.00 90.44 104 PRO A CA 1
ATOM 836 C C . PRO A 1 104 ? -5.537 3.300 15.834 1.00 90.44 104 PRO A C 1
ATOM 838 O O . PRO A 1 104 ? -5.414 2.927 17.001 1.00 90.44 104 PRO A O 1
ATOM 841 N N . LEU A 1 105 ? -4.836 2.759 14.833 1.00 86.31 105 LEU A N 1
ATOM 842 C CA . LEU A 1 105 ? -3.921 1.614 14.970 1.00 86.31 105 LEU A CA 1
ATOM 843 C C . LEU A 1 105 ? -2.888 1.784 16.100 1.00 86.31 105 LEU A C 1
ATOM 845 O O . LEU A 1 105 ? -2.578 0.827 16.816 1.00 86.31 105 LEU A O 1
ATOM 849 N N . ASP A 1 106 ? -2.391 3.005 16.292 1.00 83.81 106 ASP A N 1
ATOM 850 C CA . ASP A 1 106 ? -1.407 3.332 17.331 1.00 83.81 106 ASP A CA 1
ATOM 851 C C . ASP A 1 106 ? -1.993 3.278 18.749 1.00 83.81 106 ASP A C 1
ATOM 853 O O . ASP A 1 106 ? -1.261 3.073 19.712 1.00 83.81 106 ASP A O 1
ATOM 857 N N . SER A 1 107 ? -3.317 3.396 18.879 1.00 82.69 107 SER A N 1
ATOM 858 C CA . SER A 1 107 ? -4.035 3.252 20.152 1.00 82.69 107 SER A CA 1
ATOM 859 C C . SER A 1 107 ? -4.480 1.817 20.450 1.00 82.69 107 SER A C 1
ATOM 861 O O . SER A 1 107 ? -4.950 1.539 21.553 1.00 82.69 107 SER A O 1
ATOM 863 N N . LEU A 1 108 ? -4.350 0.899 19.482 1.00 77.88 108 LEU A N 1
ATOM 864 C CA . LEU A 1 108 ? -4.758 -0.493 19.661 1.00 77.88 108 LEU A CA 1
ATOM 865 C C . LEU A 1 108 ? -3.777 -1.238 20.568 1.00 77.88 108 LEU A C 1
ATOM 867 O O . LEU A 1 108 ? -2.555 -1.189 20.386 1.00 77.88 108 LEU A O 1
ATOM 871 N N . THR A 1 109 ? -4.332 -1.985 21.519 1.00 72.25 109 THR A N 1
ATOM 872 C CA . THR A 1 109 ? -3.565 -2.839 22.432 1.00 72.25 109 THR A CA 1
ATOM 873 C C . THR A 1 109 ? -2.980 -4.046 21.695 1.00 72.25 109 THR A C 1
ATOM 875 O O . THR A 1 109 ? -3.474 -4.437 20.638 1.00 72.25 109 THR A O 1
ATOM 878 N N . HIS A 1 110 ? -1.939 -4.675 22.254 1.00 65.12 110 HIS A N 1
ATOM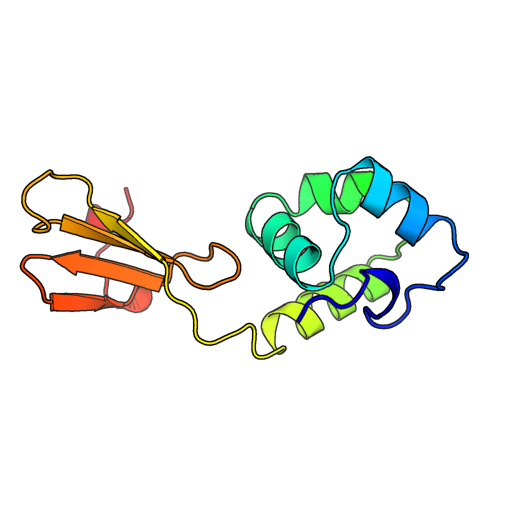 879 C CA . HIS A 1 110 ? -1.308 -5.848 21.634 1.00 65.12 110 HIS A CA 1
ATOM 880 C C . HIS A 1 110 ? -2.321 -6.967 21.335 1.00 65.12 110 HIS A C 1
ATOM 882 O O . HIS A 1 110 ? -2.309 -7.510 20.241 1.00 65.12 110 HIS A O 1
ATOM 888 N N . ASN A 1 111 ? -3.276 -7.210 22.239 1.00 65.81 111 ASN A N 1
ATOM 889 C CA . ASN A 1 111 ? -4.326 -8.227 22.084 1.00 65.81 111 ASN A CA 1
ATOM 890 C C . ASN A 1 111 ? -5.326 -7.942 20.948 1.00 65.81 111 ASN A C 1
ATOM 892 O O . ASN A 1 111 ? -6.085 -8.826 20.576 1.00 65.81 111 ASN A O 1
ATOM 896 N N . GLN A 1 112 ? -5.357 -6.718 20.416 1.00 60.41 112 GLN A N 1
ATOM 897 C CA . GLN A 1 112 ? -6.194 -6.332 19.273 1.00 60.41 112 GLN A CA 1
ATOM 898 C C . GLN A 1 112 ? -5.419 -6.360 17.945 1.00 60.41 112 GLN A C 1
ATOM 900 O O . GLN A 1 112 ? -5.998 -6.073 16.900 1.00 60.41 112 GLN A O 1
ATOM 905 N N . LYS A 1 113 ? -4.114 -6.663 17.986 1.00 59.16 113 LYS A N 1
ATOM 906 C CA . LYS A 1 113 ? -3.224 -6.782 16.819 1.00 59.16 113 LYS A CA 1
ATOM 907 C C . LYS A 1 113 ? -2.915 -8.244 16.446 1.00 59.16 113 LYS A C 1
ATOM 909 O O . LYS A 1 113 ? -2.129 -8.446 15.523 1.00 59.16 113 LYS A O 1
ATOM 914 N N . VAL A 1 114 ? -3.476 -9.219 17.176 1.00 49.72 114 VAL A N 1
ATOM 915 C CA . VAL A 1 114 ? -3.249 -10.673 17.017 1.00 49.72 114 VAL A CA 1
ATOM 916 C C . VAL A 1 114 ? -4.306 -11.296 16.118 1.00 49.72 114 VAL A C 1
ATOM 918 O O . VAL A 1 114 ? -5.502 -11.026 16.363 1.00 49.72 114 VAL A O 1
#